Protein AF-A0A429MI81-F1 (afdb_monomer_lite)

pLDDT: mean 78.24, std 18.76, range [26.94, 96.0]

Secondary structure (DSSP, 8-state):
-----TTEEEEE-TT-S-EEEEEGGGPPP-----HHHHHHTTTS----HHHHHHHHHHHHHHGGGSS---HHHHHHHHHHTT--HHHHHHHHHHHHHH-SGGGGS-PPSS--TTS-SS-HHHHHHHHHHIIIIITSTT---HHHHHHHHHHHHHHTTPPPPPHHHHHHHHHTS-HHHHHHHT-

Organism: Acinetobacter baumannii (NCBI:txid470)

Structure (mmCIF, N/CA/C/O backbone):
data_AF-A0A429MI81-F1
#
_entry.id   AF-A0A429MI81-F1
#
loop_
_atom_site.group_PDB
_atom_site.id
_atom_site.type_symbol
_atom_site.label_atom_id
_atom_site.label_alt_id
_atom_site.label_comp_id
_atom_site.label_asym_id
_atom_site.label_entity_id
_atom_site.label_seq_id
_atom_site.pdbx_PDB_ins_code
_atom_site.Cartn_x
_atom_site.Cartn_y
_atom_site.Cartn_z
_atom_site.occupancy
_atom_site.B_iso_or_equiv
_atom_site.auth_seq_id
_atom_site.auth_comp_id
_atom_site.auth_asym_id
_atom_site.auth_atom_id
_atom_site.pdbx_PDB_model_num
ATOM 1 N N . MET A 1 1 ? -24.756 -15.085 -19.142 1.00 26.94 1 MET A N 1
ATOM 2 C CA . MET A 1 1 ? -23.355 -14.891 -19.573 1.00 26.94 1 MET A CA 1
ATOM 3 C C . MET A 1 1 ? -23.015 -13.432 -19.341 1.00 26.94 1 MET A C 1
ATOM 5 O O . MET A 1 1 ? -23.593 -12.593 -20.016 1.00 26.94 1 MET A O 1
ATOM 9 N N . ASN A 1 2 ? -22.153 -13.121 -18.372 1.00 27.75 2 ASN A N 1
ATOM 10 C CA . ASN A 1 2 ? -21.714 -11.742 -18.154 1.00 27.75 2 ASN A CA 1
ATOM 11 C C . ASN A 1 2 ? -20.560 -11.465 -19.115 1.00 27.75 2 ASN A C 1
ATOM 13 O O . ASN A 1 2 ? -19.420 -11.834 -18.846 1.00 27.75 2 ASN A O 1
ATOM 17 N N . VAL A 1 3 ? -20.877 -10.883 -20.269 1.00 34.56 3 VAL A N 1
ATOM 18 C CA . VAL A 1 3 ? -19.864 -10.386 -21.199 1.00 34.56 3 VAL A CA 1
ATOM 19 C C . VAL A 1 3 ? -19.355 -9.068 -20.626 1.00 34.56 3 VAL A C 1
ATOM 21 O O . VAL A 1 3 ? -20.057 -8.061 -20.650 1.00 34.56 3 VAL A O 1
ATOM 24 N N . LEU A 1 4 ? -18.151 -9.086 -20.058 1.00 38.06 4 LEU A N 1
ATOM 25 C CA . LEU A 1 4 ? -17.443 -7.873 -19.665 1.00 38.06 4 LEU A CA 1
ATOM 26 C C . LEU A 1 4 ? -16.891 -7.224 -20.941 1.00 38.06 4 LEU A C 1
ATOM 28 O O . LEU A 1 4 ? -15.831 -7.608 -21.431 1.00 38.06 4 LEU A O 1
ATOM 32 N N . ASN A 1 5 ? -17.635 -6.276 -21.511 1.00 47.44 5 ASN A N 1
ATOM 33 C CA . ASN A 1 5 ? -17.111 -5.377 -22.535 1.00 47.44 5 ASN A CA 1
ATOM 34 C C . ASN A 1 5 ? -16.398 -4.215 -21.831 1.00 47.44 5 ASN A C 1
ATOM 36 O O . ASN A 1 5 ? -17.018 -3.479 -21.073 1.00 47.44 5 ASN A O 1
ATOM 40 N N . ALA A 1 6 ? -15.105 -4.028 -22.098 1.00 55.50 6 ALA A N 1
ATOM 41 C CA . ALA A 1 6 ? -14.302 -2.961 -21.498 1.00 55.50 6 ALA A CA 1
ATOM 42 C C . ALA A 1 6 ? -14.776 -1.533 -21.852 1.00 55.50 6 ALA A C 1
ATOM 44 O O . ALA A 1 6 ? -14.358 -0.578 -21.203 1.00 55.50 6 ALA A O 1
ATOM 45 N N . ASN A 1 7 ? -15.632 -1.371 -22.869 1.00 57.31 7 ASN A N 1
ATOM 46 C CA . ASN A 1 7 ? -16.127 -0.066 -23.317 1.00 57.31 7 ASN A CA 1
ATOM 47 C C . ASN A 1 7 ? -17.520 0.298 -22.800 1.00 57.31 7 ASN A C 1
ATOM 49 O O . ASN A 1 7 ? -17.860 1.481 -22.816 1.00 57.31 7 ASN A O 1
ATOM 53 N N . ASP A 1 8 ? -18.316 -0.675 -22.363 1.00 51.59 8 ASP A N 1
ATOM 54 C CA . ASP A 1 8 ? -19.718 -0.452 -22.021 1.00 51.59 8 ASP A CA 1
ATOM 55 C C . ASP A 1 8 ? -19.989 -0.919 -20.593 1.00 51.59 8 ASP A C 1
ATOM 57 O O . ASP A 1 8 ? -19.757 -2.075 -20.242 1.00 51.59 8 ASP A O 1
ATOM 61 N N . ILE A 1 9 ? -20.497 -0.007 -19.768 1.00 62.84 9 ILE A N 1
ATOM 62 C CA . ILE A 1 9 ? -20.845 -0.277 -18.375 1.00 62.84 9 ILE A CA 1
ATOM 63 C C . ILE A 1 9 ? -22.360 -0.420 -18.294 1.00 62.84 9 ILE A C 1
ATOM 65 O O . ILE A 1 9 ? -23.105 0.437 -18.773 1.00 62.84 9 ILE A O 1
ATOM 69 N N . VAL A 1 10 ? -22.824 -1.507 -17.681 1.00 57.97 10 VAL A N 1
ATOM 70 C CA . VAL A 1 10 ? -24.245 -1.711 -17.392 1.00 57.97 10 VAL A CA 1
ATOM 71 C C . VAL A 1 10 ? -24.507 -1.257 -15.963 1.00 57.97 10 VAL A C 1
ATOM 73 O O . VAL A 1 10 ? -24.019 -1.866 -15.014 1.00 57.97 10 VAL A O 1
ATOM 76 N N . ILE A 1 11 ? -25.271 -0.178 -15.811 1.00 63.44 11 ILE A N 1
ATOM 77 C CA . ILE A 1 11 ? -25.664 0.372 -14.514 1.00 63.44 11 ILE A CA 1
ATOM 78 C C . ILE A 1 11 ? -27.096 -0.077 -14.232 1.00 63.44 11 ILE A C 1
ATOM 80 O O . ILE A 1 11 ? -28.027 0.307 -14.938 1.00 63.44 11 ILE A O 1
ATOM 84 N N . SER A 1 12 ? -27.286 -0.891 -13.199 1.00 52.44 12 SER A N 1
ATOM 85 C CA . SER A 1 12 ? -28.608 -1.228 -12.663 1.00 52.44 12 SER A CA 1
ATOM 86 C C . SER A 1 12 ? -28.877 -0.403 -11.409 1.00 52.44 12 SER A C 1
ATOM 88 O O . SER A 1 12 ? -28.060 -0.400 -10.487 1.00 52.44 12 SER A O 1
ATOM 90 N N . SER A 1 13 ? -30.016 0.288 -11.361 1.00 51.00 13 SER A N 1
ATOM 91 C CA . SER A 1 13 ? -30.480 0.943 -10.134 1.00 51.00 13 SER A CA 1
ATOM 92 C C . SER A 1 13 ? -30.976 -0.118 -9.145 1.00 51.00 13 SER A C 1
ATOM 94 O O . SER A 1 13 ? -31.664 -1.051 -9.542 1.00 51.00 13 SER A O 1
ATOM 96 N N . LEU A 1 14 ? -30.640 0.014 -7.858 1.00 52.97 14 LEU A N 1
ATOM 97 C CA . LEU A 1 14 ? -31.094 -0.922 -6.816 1.00 52.97 14 LEU A CA 1
ATOM 98 C C . LEU A 1 14 ? -32.623 -0.909 -6.636 1.00 52.97 14 LEU A C 1
ATOM 100 O O . LEU A 1 14 ? -33.195 -1.922 -6.243 1.00 52.97 14 LEU A O 1
ATOM 104 N N . ASP A 1 15 ? -33.276 0.197 -7.003 1.00 49.38 15 ASP A N 1
ATOM 105 C CA . ASP A 1 15 ? -34.719 0.404 -6.841 1.00 49.38 15 ASP A CA 1
ATOM 106 C C . ASP A 1 15 ? -35.508 0.166 -8.141 1.00 49.38 15 ASP A C 1
ATOM 108 O O . ASP A 1 15 ? -36.730 0.317 -8.179 1.00 49.38 15 ASP A O 1
ATOM 112 N N . SER A 1 16 ? -34.830 -0.190 -9.239 1.00 50.88 16 SER A N 1
ATOM 113 C CA . SER A 1 16 ? -35.463 -0.377 -10.544 1.00 50.88 16 SER A CA 1
ATOM 114 C C . SER A 1 16 ? -34.861 -1.545 -11.312 1.00 50.88 16 SER A C 1
ATOM 116 O O . SER A 1 16 ? -33.656 -1.637 -11.506 1.00 50.88 16 SER A O 1
ATOM 118 N N . VAL A 1 17 ? -35.726 -2.391 -11.877 1.00 57.22 17 VAL A N 1
ATOM 119 C CA . VAL A 1 17 ? -35.345 -3.505 -12.772 1.00 57.22 17 VAL A CA 1
ATOM 120 C C . VAL A 1 17 ? -34.720 -3.001 -14.089 1.00 57.22 17 VAL A C 1
ATOM 122 O O . VAL A 1 17 ? -34.269 -3.784 -14.923 1.00 57.22 17 VAL A O 1
ATOM 125 N N . ARG A 1 18 ? -34.678 -1.682 -14.314 1.00 53.69 18 ARG A N 1
ATOM 126 C CA . ARG A 1 18 ? -34.070 -1.091 -15.507 1.00 53.69 18 ARG A CA 1
ATOM 127 C C . ARG A 1 18 ? -32.552 -1.012 -15.368 1.00 53.69 18 ARG A C 1
ATOM 129 O O . ARG A 1 18 ? -32.021 -0.301 -14.518 1.00 53.69 18 ARG A O 1
ATOM 136 N N . SER A 1 19 ? -31.870 -1.693 -16.278 1.00 57.34 19 SER A N 1
ATOM 137 C CA . SER A 1 19 ? -30.447 -1.517 -16.546 1.00 57.34 19 SER A CA 1
ATOM 138 C C . SER A 1 19 ? -30.237 -0.492 -17.660 1.00 57.34 19 SER A C 1
ATOM 140 O O . SER A 1 19 ? -30.880 -0.582 -18.708 1.00 57.34 19 SER A O 1
ATOM 142 N N . LEU A 1 20 ? -29.317 0.448 -17.459 1.00 59.78 20 LEU A N 1
ATOM 143 C CA . LEU A 1 20 ? -28.868 1.392 -18.476 1.00 59.78 20 LEU A CA 1
ATOM 144 C C . LEU A 1 20 ? -27.465 0.999 -18.940 1.00 59.78 20 LEU A C 1
ATOM 146 O O . LEU A 1 20 ? -26.552 0.876 -18.125 1.00 59.78 20 LEU A O 1
ATOM 150 N N . GLN A 1 21 ? -27.293 0.808 -20.246 1.00 58.19 21 GLN A N 1
ATOM 151 C CA . GLN A 1 21 ? -25.975 0.629 -20.846 1.00 58.19 21 GLN A CA 1
ATOM 152 C C . GLN A 1 21 ? -25.422 2.003 -21.211 1.00 58.19 21 GLN A C 1
ATOM 154 O O . GLN A 1 21 ? -26.045 2.747 -21.968 1.00 58.19 21 GLN A O 1
ATOM 159 N N . VAL A 1 22 ? -24.262 2.341 -20.658 1.00 64.88 22 VAL A N 1
ATOM 160 C CA . VAL A 1 22 ? -23.572 3.601 -20.935 1.00 64.88 22 VAL A CA 1
ATOM 161 C C . VAL A 1 22 ? -22.186 3.322 -21.480 1.00 64.88 22 VAL A C 1
ATOM 163 O O . VAL A 1 22 ? -21.498 2.399 -21.039 1.00 64.88 22 VAL A O 1
ATOM 166 N N . ASN A 1 23 ? -21.765 4.142 -22.439 1.00 62.78 23 ASN A N 1
ATOM 167 C CA . ASN A 1 23 ? -20.406 4.068 -22.932 1.00 62.78 23 ASN A CA 1
ATOM 168 C C . ASN A 1 23 ? -19.452 4.681 -21.900 1.00 62.78 23 ASN A C 1
ATOM 170 O O . ASN A 1 23 ? -19.666 5.799 -21.421 1.00 62.78 23 ASN A O 1
ATOM 174 N N . ALA A 1 24 ? -18.369 3.974 -21.589 1.00 65.44 24 ALA A N 1
ATOM 175 C CA . ALA A 1 24 ? -17.391 4.413 -20.602 1.00 65.44 24 ALA A CA 1
ATOM 176 C C . ALA A 1 24 ? -16.714 5.742 -20.991 1.00 65.44 24 ALA A C 1
ATOM 178 O O . ALA A 1 24 ? -16.345 6.519 -20.115 1.00 65.44 24 ALA A O 1
ATOM 179 N N . ARG A 1 25 ? -16.593 6.051 -22.292 1.00 63.19 25 ARG A N 1
ATOM 180 C CA . ARG A 1 25 ? -15.948 7.288 -22.776 1.00 63.19 25 ARG A CA 1
ATOM 181 C C . ARG A 1 25 ? -16.820 8.532 -22.634 1.00 63.19 25 ARG A C 1
ATOM 183 O O . ARG A 1 25 ? -16.294 9.636 -22.680 1.00 63.19 25 ARG A O 1
ATOM 190 N N . SER A 1 26 ? -18.133 8.366 -22.476 1.00 62.94 26 SER A N 1
ATOM 191 C CA . SER A 1 26 ? -19.062 9.480 -22.243 1.00 62.94 26 SER A CA 1
ATOM 192 C C . SER A 1 26 ? -19.232 9.830 -20.763 1.00 62.94 26 SER A C 1
ATOM 194 O O . SER A 1 26 ? -20.004 10.728 -20.436 1.00 62.94 26 SER A O 1
ATOM 196 N N . LEU A 1 27 ? -18.544 9.123 -19.861 1.00 63.62 27 LEU A N 1
ATOM 197 C CA . LEU A 1 27 ? -18.636 9.383 -18.430 1.00 63.62 27 LEU A CA 1
ATOM 198 C C . LEU A 1 27 ? -17.839 10.635 -18.064 1.00 63.62 27 LEU A C 1
ATOM 200 O O . LEU A 1 27 ? -16.641 10.733 -18.317 1.00 63.62 27 LEU A O 1
ATOM 204 N N . THR A 1 28 ? -18.513 11.579 -17.419 1.00 53.03 28 THR A N 1
ATOM 205 C CA . THR A 1 28 ? -17.892 12.732 -16.766 1.00 53.03 28 THR A CA 1
ATOM 206 C C . THR A 1 28 ? -17.848 12.500 -15.263 1.00 53.03 28 THR A C 1
ATOM 208 O O . THR A 1 28 ? -18.760 11.889 -14.704 1.00 53.03 28 THR A O 1
ATOM 211 N N . VAL A 1 29 ? -16.818 13.018 -14.591 1.00 53.53 29 VAL A N 1
ATOM 212 C CA . VAL A 1 29 ? -16.746 12.980 -13.125 1.00 53.53 29 VAL A CA 1
ATOM 213 C C . VAL A 1 29 ? -17.948 13.732 -12.553 1.00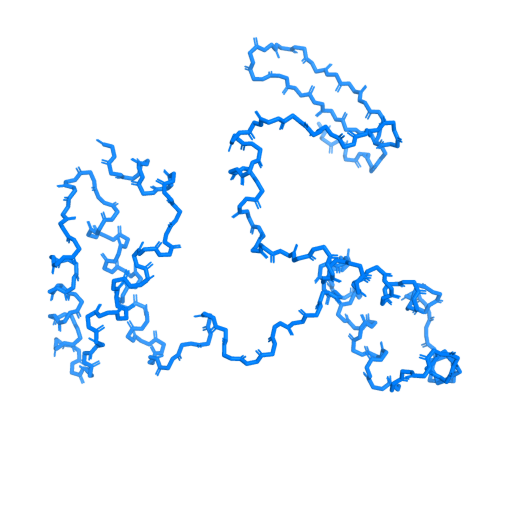 53.53 29 VAL A C 1
ATOM 215 O O . VAL A 1 29 ? -18.129 14.921 -12.813 1.00 53.53 29 VAL A O 1
ATOM 218 N N . PHE A 1 30 ? -18.786 13.032 -11.793 1.00 51.62 30 PHE A N 1
ATOM 219 C CA . PHE A 1 30 ? -19.907 13.639 -11.091 1.00 51.62 30 PHE A CA 1
ATOM 220 C C . PHE A 1 30 ? -19.424 14.162 -9.733 1.00 51.62 30 PHE A C 1
ATOM 222 O O . PHE A 1 30 ? -19.277 13.395 -8.786 1.00 51.62 30 PHE A O 1
ATOM 229 N N . ASN A 1 31 ? -19.177 15.471 -9.638 1.00 45.25 31 ASN A N 1
ATOM 230 C CA . ASN A 1 31 ? -18.820 16.157 -8.389 1.00 45.25 31 ASN A CA 1
ATOM 231 C C . ASN A 1 31 ? -20.077 16.520 -7.580 1.00 45.25 31 ASN A C 1
ATOM 233 O O . ASN A 1 31 ? -20.320 17.686 -7.279 1.00 45.25 31 ASN A O 1
ATOM 237 N N . GLY A 1 32 ? -20.926 15.536 -7.288 1.00 44.25 32 GLY A N 1
ATOM 238 C CA . GLY A 1 32 ? -22.019 15.732 -6.340 1.00 44.25 32 GLY A CA 1
ATOM 239 C C . GLY A 1 32 ? -21.487 15.670 -4.913 1.00 44.25 32 GLY A C 1
ATOM 240 O O . GLY A 1 32 ? -20.746 14.745 -4.584 1.00 44.25 32 GLY A O 1
ATOM 241 N N . GLU A 1 33 ? -21.881 16.617 -4.061 1.00 42.12 33 GLU A N 1
ATOM 242 C CA . GLU A 1 33 ? -21.671 16.552 -2.610 1.00 42.12 33 GLU A CA 1
ATOM 243 C C . GLU A 1 33 ? -22.473 15.375 -2.036 1.00 42.12 33 GLU A C 1
ATOM 245 O O . GLU A 1 33 ? -23.597 15.524 -1.562 1.00 42.12 33 GLU A O 1
ATOM 250 N N . ASN A 1 34 ? -21.945 14.159 -2.154 1.00 43.00 34 ASN A N 1
ATOM 251 C CA . ASN A 1 34 ? -22.595 12.974 -1.625 1.00 43.00 34 ASN A CA 1
ATOM 252 C C . ASN A 1 34 ? -21.593 12.174 -0.793 1.00 43.00 34 ASN A C 1
ATOM 254 O O . ASN A 1 34 ? -20.704 11.503 -1.323 1.00 43.00 34 ASN A O 1
ATOM 258 N N . THR A 1 35 ? -21.782 12.242 0.524 1.00 43.53 35 THR A N 1
ATOM 259 C CA . THR A 1 35 ? -21.028 11.538 1.573 1.00 43.53 35 THR A CA 1
ATOM 260 C C . THR A 1 35 ? -21.012 10.015 1.380 1.00 43.53 35 THR A C 1
ATOM 262 O O . THR A 1 35 ? -20.116 9.327 1.870 1.00 43.53 35 THR A O 1
ATOM 265 N N . LEU A 1 36 ? -21.951 9.459 0.601 1.00 39.09 36 LEU A N 1
ATOM 266 C CA . LEU A 1 36 ? -21.952 8.043 0.220 1.00 39.09 36 LEU A CA 1
ATOM 267 C C . LEU A 1 36 ? -20.838 7.690 -0.784 1.00 39.09 36 LEU A C 1
ATOM 269 O O . LEU A 1 36 ? -20.261 6.605 -0.697 1.00 39.09 36 LEU A O 1
ATOM 273 N N . THR A 1 37 ? -20.497 8.595 -1.705 1.00 40.47 37 THR A N 1
ATOM 274 C CA . THR A 1 37 ? -19.453 8.385 -2.730 1.00 40.47 37 THR A CA 1
ATOM 275 C C . THR A 1 37 ? -18.062 8.307 -2.105 1.00 40.47 37 THR A C 1
ATOM 277 O O . THR A 1 37 ? -17.239 7.495 -2.521 1.00 40.47 37 THR A O 1
ATOM 280 N N . GLU A 1 38 ? -17.823 9.071 -1.036 1.00 39.19 38 GLU A N 1
ATOM 281 C CA . GLU A 1 38 ? -16.606 8.960 -0.222 1.00 39.19 38 GLU A CA 1
ATOM 282 C C . GLU A 1 38 ? -16.500 7.597 0.471 1.00 39.19 38 GLU A C 1
ATOM 284 O O . GLU A 1 38 ? -15.402 7.083 0.661 1.00 39.19 38 GLU A O 1
ATOM 289 N N . SER A 1 39 ? -17.631 6.980 0.832 1.00 36.72 39 SER A N 1
ATOM 290 C CA . SER A 1 39 ? -17.664 5.693 1.537 1.00 36.72 39 SER A CA 1
ATOM 291 C C . SER A 1 39 ? -17.464 4.473 0.626 1.00 36.72 39 SER A C 1
ATOM 293 O O . SER A 1 39 ? -16.866 3.489 1.061 1.00 36.72 39 SER A O 1
ATOM 295 N N . LEU A 1 40 ? -17.903 4.545 -0.638 1.00 35.66 40 LEU A N 1
ATOM 296 C CA . LEU A 1 40 ? -17.760 3.465 -1.627 1.00 35.66 40 LEU A CA 1
ATOM 297 C C . LEU A 1 40 ? -16.341 3.374 -2.206 1.00 35.66 40 LEU A C 1
ATOM 299 O O . LEU A 1 40 ? -15.912 2.297 -2.609 1.00 35.66 40 LEU A O 1
ATOM 303 N N . ASN A 1 41 ? -15.583 4.473 -2.164 1.00 41.47 41 ASN A N 1
ATOM 304 C CA . ASN A 1 41 ? -14.176 4.514 -2.566 1.00 41.47 41 ASN A CA 1
ATOM 305 C C . ASN A 1 41 ? -13.201 4.077 -1.448 1.00 41.47 41 ASN A C 1
ATOM 307 O O . ASN A 1 41 ? -11.993 4.071 -1.658 1.00 41.47 41 ASN A O 1
ATOM 311 N N . LYS A 1 42 ? -13.691 3.644 -0.271 1.00 41.50 42 LYS A N 1
ATOM 312 C CA . LYS A 1 42 ? -12.866 3.209 0.885 1.00 41.50 42 LYS A CA 1
ATOM 313 C C . LYS A 1 42 ? -12.202 1.827 0.729 1.00 41.50 42 LYS A C 1
ATOM 315 O O . LYS A 1 42 ? -11.796 1.232 1.727 1.00 41.50 42 LYS A O 1
ATOM 320 N N . GLY A 1 43 ? -12.127 1.287 -0.488 1.00 38.72 43 GLY A N 1
ATOM 321 C CA . GLY A 1 43 ? -11.412 0.040 -0.787 1.00 38.72 43 GLY A CA 1
ATOM 322 C C . GLY A 1 43 ? -9.921 0.238 -1.068 1.00 38.72 43 GLY A C 1
ATOM 323 O O . GLY A 1 43 ? -9.137 -0.667 -0.805 1.00 38.72 43 GLY A O 1
ATOM 324 N N . ASP A 1 44 ? -9.530 1.429 -1.524 1.00 46.44 44 ASP A N 1
ATOM 325 C CA . ASP A 1 44 ? -8.143 1.789 -1.801 1.00 46.44 44 ASP A CA 1
ATOM 326 C C . ASP A 1 44 ? -7.787 3.022 -0.975 1.00 46.44 44 ASP A C 1
ATOM 328 O O . ASP A 1 44 ? -8.422 4.070 -1.057 1.00 46.44 44 ASP A O 1
ATOM 332 N N . GLN A 1 45 ? -6.790 2.876 -0.111 1.00 51.41 45 GLN A N 1
ATOM 333 C CA . GLN A 1 45 ? -6.316 3.947 0.752 1.00 51.41 45 GLN A CA 1
ATOM 334 C C . GLN A 1 45 ? -5.882 5.158 -0.078 1.00 51.41 45 GLN A C 1
ATOM 336 O O . GLN A 1 45 ? -4.826 5.102 -0.698 1.00 51.41 45 GLN A O 1
ATOM 341 N N . ASP A 1 46 ? -6.640 6.252 -0.003 1.00 60.22 46 ASP A N 1
ATOM 342 C CA . ASP A 1 46 ? -6.131 7.630 0.031 1.00 60.22 46 ASP A CA 1
ATOM 343 C C . ASP A 1 46 ? -4.944 7.881 -0.927 1.00 60.22 46 ASP A C 1
ATOM 345 O O . ASP A 1 46 ? -3.841 8.284 -0.528 1.00 60.22 46 ASP A O 1
ATOM 349 N N . ILE A 1 47 ? -5.131 7.524 -2.204 1.00 64.88 47 ILE A N 1
ATOM 350 C CA . ILE A 1 47 ? -4.155 7.803 -3.255 1.00 64.88 47 ILE A CA 1
ATOM 351 C C . ILE A 1 47 ? -4.288 9.293 -3.531 1.00 64.88 47 ILE A C 1
ATOM 353 O O . ILE A 1 47 ? -5.280 9.734 -4.108 1.00 64.88 47 ILE A O 1
ATOM 357 N N . SER A 1 48 ? -3.300 10.084 -3.105 1.00 78.25 48 SER A N 1
ATOM 358 C CA . SER A 1 48 ? -3.327 11.512 -3.410 1.00 78.25 48 SER A CA 1
ATOM 359 C C . SER A 1 48 ? -3.339 11.716 -4.925 1.00 78.25 48 SER A C 1
ATOM 361 O O . SER A 1 48 ? -2.745 10.936 -5.678 1.00 78.25 48 SER A O 1
ATOM 363 N N . ASN A 1 49 ? -3.971 12.801 -5.376 1.00 77.31 49 ASN A N 1
ATOM 364 C CA . ASN A 1 49 ? -3.952 13.179 -6.790 1.00 77.31 49 ASN A CA 1
ATOM 365 C C . ASN A 1 49 ? -2.518 13.214 -7.342 1.00 77.31 49 ASN A C 1
ATOM 367 O O . ASN A 1 49 ? -2.278 12.769 -8.457 1.00 77.31 49 ASN A O 1
ATOM 371 N N . GLU A 1 50 ? -1.546 13.657 -6.544 1.00 82.00 50 GLU A N 1
ATOM 372 C CA . GLU A 1 50 ? -0.126 13.662 -6.909 1.00 82.00 50 GLU A CA 1
ATOM 373 C C . GLU A 1 50 ? 0.412 12.245 -7.155 1.00 82.00 50 GLU A C 1
ATOM 375 O O . GLU A 1 50 ? 1.070 11.992 -8.163 1.00 82.00 50 GLU A O 1
ATOM 380 N N . ALA A 1 51 ? 0.108 11.295 -6.266 1.00 82.69 51 ALA A N 1
ATOM 381 C CA . ALA A 1 51 ? 0.532 9.906 -6.410 1.00 82.69 51 ALA A CA 1
ATOM 382 C C . ALA A 1 51 ? -0.080 9.249 -7.659 1.00 82.69 51 ALA A C 1
ATOM 384 O O . ALA A 1 51 ? 0.604 8.486 -8.349 1.00 82.69 51 ALA A O 1
ATOM 385 N N . TRP A 1 52 ? -1.331 9.591 -7.977 1.00 84.06 52 TRP A N 1
ATOM 386 C CA . TRP A 1 52 ? -2.008 9.165 -9.200 1.00 84.06 52 TRP A CA 1
ATOM 387 C C . TRP A 1 52 ? -1.361 9.755 -10.460 1.00 84.06 52 TRP A C 1
ATOM 389 O O . TRP A 1 52 ? -1.064 9.022 -11.403 1.00 84.06 52 TRP A O 1
ATOM 399 N N . GLN A 1 53 ? -1.056 11.056 -10.460 1.00 87.25 53 GLN A N 1
ATOM 400 C CA . GLN A 1 53 ? -0.358 11.703 -11.576 1.00 87.25 53 GLN A CA 1
ATOM 401 C C . GLN A 1 53 ? 1.024 11.090 -11.816 1.00 87.25 53 GLN A C 1
ATOM 403 O O . GLN A 1 53 ? 1.395 10.828 -12.959 1.00 87.25 53 GLN A O 1
ATOM 408 N N . ILE A 1 54 ? 1.766 10.770 -10.753 1.00 90.94 54 ILE A N 1
ATOM 409 C CA . ILE A 1 54 ? 3.058 10.088 -10.888 1.00 90.94 54 ILE A CA 1
ATOM 410 C C . ILE A 1 54 ? 2.879 8.690 -11.498 1.00 90.94 54 ILE A C 1
ATOM 412 O O . ILE A 1 54 ? 3.693 8.275 -12.323 1.00 90.94 54 ILE A O 1
ATOM 416 N N . ALA A 1 55 ? 1.832 7.949 -11.125 1.00 89.69 55 ALA A N 1
ATOM 417 C CA . ALA A 1 55 ? 1.549 6.643 -11.721 1.00 89.69 55 ALA A CA 1
ATOM 418 C C . ALA A 1 55 ? 1.249 6.753 -13.226 1.00 89.69 55 AL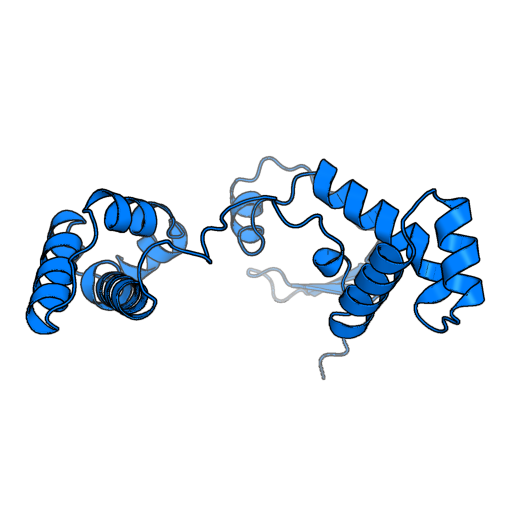A A C 1
ATOM 420 O O . ALA A 1 55 ? 1.778 5.962 -14.008 1.00 89.69 55 ALA A O 1
ATOM 421 N N . LEU A 1 56 ? 0.475 7.764 -13.638 1.00 91.56 56 LEU A N 1
ATOM 422 C CA . LEU A 1 56 ? 0.205 8.059 -15.050 1.00 91.56 56 LEU A CA 1
ATOM 423 C C . LEU A 1 56 ? 1.483 8.417 -15.816 1.00 91.56 56 LEU A C 1
ATOM 425 O O . LEU A 1 56 ? 1.729 7.869 -16.888 1.00 91.56 56 LEU A O 1
ATOM 429 N N . GLN A 1 57 ? 2.337 9.274 -15.248 1.00 94.06 57 GLN A N 1
ATOM 430 C CA . GLN A 1 57 ? 3.631 9.614 -15.848 1.00 94.06 57 GLN A CA 1
ATOM 431 C C . GLN A 1 57 ? 4.506 8.371 -16.039 1.00 94.06 57 GLN A C 1
ATOM 433 O O . GLN A 1 57 ? 5.045 8.146 -17.120 1.00 94.06 57 GLN A O 1
ATOM 438 N N . ARG A 1 58 ? 4.611 7.520 -15.011 1.00 95.56 58 ARG A N 1
ATOM 439 C CA . ARG A 1 58 ? 5.352 6.251 -15.092 1.00 95.56 58 ARG A CA 1
ATOM 440 C C . ARG A 1 58 ? 4.795 5.336 -16.169 1.00 95.56 58 ARG A C 1
ATOM 442 O O . ARG A 1 58 ? 5.575 4.726 -16.896 1.00 95.56 58 ARG A O 1
ATOM 449 N N . TYR A 1 59 ? 3.469 5.247 -16.264 1.00 94.75 59 TYR A N 1
ATOM 450 C CA . TYR A 1 59 ? 2.799 4.447 -17.277 1.00 94.75 59 TYR A CA 1
ATOM 451 C C . TYR A 1 59 ? 3.170 4.915 -18.684 1.00 94.75 59 TYR A C 1
ATOM 453 O O . TYR A 1 59 ? 3.619 4.099 -19.480 1.00 94.75 59 TYR A O 1
ATOM 461 N N . GLU A 1 60 ? 3.079 6.213 -18.973 1.00 94.56 60 GLU A N 1
ATOM 462 C CA . GLU A 1 60 ? 3.439 6.757 -20.290 1.00 94.56 60 GLU A CA 1
ATOM 463 C C . GLU A 1 60 ? 4.911 6.496 -20.655 1.00 94.56 60 GLU A C 1
ATOM 465 O O . GLU A 1 60 ? 5.225 6.164 -21.802 1.00 94.56 60 GLU A O 1
ATOM 470 N N . ILE A 1 61 ? 5.819 6.536 -19.675 1.00 95.25 61 ILE A N 1
ATOM 471 C CA . ILE A 1 61 ? 7.229 6.187 -19.896 1.00 95.25 61 ILE A CA 1
ATOM 472 C C . ILE A 1 61 ? 7.368 4.716 -20.312 1.00 95.25 61 ILE A C 1
ATOM 474 O O . ILE A 1 61 ? 8.050 4.422 -21.296 1.00 95.25 61 ILE A O 1
ATOM 478 N N . ILE A 1 62 ? 6.719 3.785 -19.607 1.00 95.38 62 ILE A N 1
ATOM 479 C CA . ILE A 1 62 ? 6.882 2.347 -19.878 1.00 95.38 62 ILE A CA 1
ATOM 480 C C . ILE A 1 62 ? 5.998 1.820 -21.008 1.00 95.38 62 ILE A C 1
ATOM 482 O O . ILE A 1 62 ? 6.301 0.761 -21.546 1.00 95.38 62 ILE A O 1
ATOM 486 N N . LYS A 1 63 ? 4.935 2.539 -21.385 1.00 93.94 63 LYS A N 1
ATOM 487 C CA . LYS A 1 63 ? 3.912 2.135 -22.361 1.00 93.94 63 LYS A CA 1
ATOM 488 C C . LYS A 1 63 ? 4.449 1.470 -23.635 1.00 93.94 63 LYS A C 1
ATOM 490 O O . LYS A 1 63 ? 3.992 0.366 -23.927 1.00 93.94 63 LYS A O 1
ATOM 495 N N . PRO A 1 64 ? 5.433 2.039 -24.364 1.00 93.81 64 PRO A N 1
ATOM 496 C CA . PRO A 1 64 ? 5.949 1.407 -25.583 1.00 93.81 64 PRO A CA 1
ATOM 497 C C . PRO A 1 64 ? 6.771 0.136 -25.325 1.00 93.81 64 PRO A C 1
ATOM 499 O O . PRO A 1 64 ? 7.072 -0.597 -26.258 1.00 93.81 64 PRO A O 1
ATOM 502 N N . LEU A 1 65 ? 7.148 -0.127 -24.072 1.00 94.38 65 LEU A N 1
ATOM 503 C CA . LEU A 1 65 ? 7.985 -1.253 -23.665 1.00 94.38 65 LEU A CA 1
ATOM 504 C C . LEU A 1 65 ? 7.181 -2.377 -22.992 1.00 94.38 65 LEU A C 1
ATOM 506 O O . LEU A 1 65 ? 7.762 -3.390 -22.606 1.00 94.38 65 LEU A O 1
ATOM 510 N N . ILE A 1 66 ? 5.865 -2.219 -22.800 1.00 92.00 66 ILE A N 1
ATOM 511 C CA . ILE A 1 66 ? 5.043 -3.185 -22.052 1.00 92.00 66 ILE A CA 1
ATOM 512 C C . ILE A 1 66 ? 5.007 -4.540 -22.762 1.00 92.00 66 ILE A C 1
ATOM 514 O O . ILE A 1 66 ? 5.331 -5.546 -22.129 1.00 92.00 66 ILE A O 1
ATOM 518 N N . GLU A 1 67 ? 4.669 -4.558 -24.054 1.00 89.25 67 GLU A N 1
ATOM 519 C CA . GLU A 1 67 ? 4.539 -5.789 -24.849 1.00 89.25 67 GLU A CA 1
ATOM 520 C C . GLU A 1 67 ? 5.899 -6.413 -25.171 1.00 89.25 67 GLU A C 1
ATOM 522 O O . GLU A 1 67 ? 6.077 -7.626 -25.065 1.00 89.25 67 GLU A O 1
ATOM 527 N N . TYR A 1 68 ? 6.882 -5.579 -25.514 1.00 91.38 68 TYR A N 1
ATOM 528 C CA . TYR A 1 68 ? 8.219 -6.021 -25.884 1.00 91.38 68 TYR A CA 1
ATOM 529 C C . TYR A 1 68 ? 9.281 -5.060 -25.352 1.00 91.38 68 TYR A C 1
ATOM 531 O O . TYR A 1 68 ? 9.206 -3.850 -25.544 1.00 91.38 68 TYR A O 1
ATOM 539 N N . SER A 1 69 ? 10.297 -5.607 -24.683 1.00 92.88 69 SER A N 1
ATOM 540 C CA . SER A 1 69 ? 11.396 -4.828 -24.108 1.00 92.88 69 SER A CA 1
ATOM 541 C C . SER A 1 69 ? 12.719 -5.567 -24.263 1.00 92.88 69 SER A C 1
ATOM 543 O O . SER A 1 69 ? 12.850 -6.689 -23.770 1.00 92.88 69 SER A O 1
ATOM 545 N N . THR A 1 70 ? 13.714 -4.915 -24.857 1.00 94.38 70 THR A N 1
ATOM 546 C CA . THR A 1 70 ? 15.118 -5.351 -24.825 1.00 94.38 70 THR A CA 1
ATOM 547 C C . THR A 1 70 ? 15.919 -4.462 -23.878 1.00 94.38 70 THR A C 1
ATOM 549 O O . THR A 1 70 ? 15.485 -3.362 -23.534 1.00 94.38 70 THR A O 1
ATOM 552 N N . THR A 1 71 ? 17.104 -4.916 -23.464 1.00 93.12 71 THR A N 1
ATOM 553 C CA . THR A 1 71 ? 18.008 -4.113 -22.625 1.00 93.12 71 THR A CA 1
ATOM 554 C C . THR A 1 71 ? 18.313 -2.755 -23.255 1.00 93.12 71 THR A C 1
ATOM 556 O O . THR A 1 71 ? 18.247 -1.748 -22.562 1.00 93.12 71 THR A O 1
ATOM 559 N N . GLU A 1 72 ? 18.566 -2.721 -24.565 1.00 94.75 72 GLU A N 1
ATOM 560 C CA . GLU A 1 72 ? 18.866 -1.496 -25.314 1.00 94.75 72 GLU A CA 1
ATOM 561 C C . GLU A 1 72 ? 17.672 -0.532 -25.364 1.00 94.75 72 GLU A C 1
ATOM 563 O O . GLU A 1 72 ? 17.822 0.648 -25.060 1.00 94.75 72 GLU A O 1
ATOM 568 N N . LEU A 1 73 ? 16.464 -1.027 -25.664 1.00 94.94 73 LEU A N 1
ATOM 569 C CA . LEU A 1 73 ? 15.257 -0.193 -25.694 1.00 94.94 73 LEU A CA 1
ATOM 570 C C . LEU A 1 73 ? 14.959 0.427 -24.325 1.00 94.94 73 LEU A C 1
ATOM 572 O O . LEU A 1 73 ? 14.599 1.600 -24.232 1.00 94.94 73 LEU A O 1
ATOM 576 N N . VAL A 1 74 ? 15.132 -0.355 -23.258 1.00 95.62 74 VAL A N 1
ATOM 577 C CA . VAL A 1 74 ? 14.948 0.119 -21.883 1.00 95.62 74 VAL A CA 1
ATOM 578 C C . VAL A 1 74 ? 16.015 1.150 -21.516 1.00 95.62 74 VAL A C 1
ATOM 580 O O . VAL A 1 74 ? 15.695 2.123 -20.843 1.00 95.62 74 VAL A O 1
ATOM 583 N N . GLU A 1 75 ? 17.262 0.967 -21.948 1.00 94.75 75 GLU A N 1
ATOM 584 C CA . GLU A 1 75 ? 18.362 1.898 -21.678 1.00 94.75 75 GLU A CA 1
ATOM 585 C C . GLU A 1 75 ? 18.190 3.228 -22.423 1.00 94.75 75 GLU A C 1
ATOM 587 O O . GLU A 1 75 ? 18.314 4.291 -21.819 1.00 94.75 75 GLU A O 1
ATOM 592 N N . ASN A 1 76 ? 17.780 3.183 -23.690 1.00 95.12 76 ASN A N 1
ATOM 593 C CA . ASN A 1 76 ? 17.459 4.380 -24.466 1.00 95.12 76 ASN A CA 1
ATOM 594 C C . ASN A 1 76 ? 16.300 5.164 -23.838 1.00 95.12 76 ASN A C 1
ATOM 596 O O . ASN A 1 76 ? 16.401 6.374 -23.647 1.00 95.12 76 ASN A O 1
ATOM 600 N N . ARG A 1 77 ? 15.225 4.470 -23.442 1.00 94.81 77 ARG A N 1
ATOM 601 C CA . ARG A 1 77 ? 14.066 5.085 -22.776 1.00 94.81 77 ARG A CA 1
ATOM 602 C C . ARG A 1 77 ? 14.416 5.639 -21.394 1.00 94.81 77 ARG A C 1
ATOM 604 O O . ARG A 1 77 ? 13.914 6.685 -21.000 1.00 94.81 77 ARG A O 1
ATOM 611 N N . ALA A 1 78 ? 15.272 4.941 -20.652 1.00 94.56 78 ALA A N 1
ATOM 612 C CA . ALA A 1 78 ? 15.798 5.396 -19.370 1.00 94.56 78 ALA A CA 1
ATOM 613 C C . ALA A 1 78 ? 16.559 6.722 -19.522 1.00 94.56 78 ALA A C 1
ATOM 615 O O . ALA A 1 78 ? 16.302 7.654 -18.764 1.00 94.56 78 ALA A O 1
ATOM 616 N N . ASN A 1 79 ? 17.416 6.833 -20.540 1.00 94.94 79 ASN A N 1
ATOM 617 C CA . ASN A 1 79 ? 18.159 8.058 -20.836 1.00 94.94 79 ASN A CA 1
ATOM 618 C C . ASN A 1 79 ? 17.247 9.198 -21.326 1.00 94.94 79 ASN A C 1
ATOM 620 O O . ASN A 1 79 ? 17.451 10.340 -20.932 1.00 94.94 79 ASN A O 1
ATOM 624 N N . GLU A 1 80 ? 16.223 8.898 -22.136 1.00 95.81 80 GLU A N 1
ATOM 625 C CA . GLU A 1 80 ? 15.252 9.888 -22.641 1.00 95.81 80 GLU A CA 1
ATOM 626 C C . GLU A 1 80 ? 14.514 10.623 -21.506 1.00 95.81 80 GLU A C 1
ATOM 628 O O . GLU A 1 80 ? 14.288 11.828 -21.594 1.00 95.81 80 GLU A O 1
ATOM 633 N N . TYR A 1 81 ? 14.162 9.910 -20.431 1.00 94.56 81 TYR A N 1
ATOM 634 C CA . TYR A 1 81 ? 13.398 10.458 -19.301 1.00 94.56 81 TYR A CA 1
ATOM 635 C C . TYR A 1 81 ? 14.232 10.691 -18.035 1.00 94.56 81 TYR A C 1
ATOM 637 O O . TYR A 1 81 ? 13.652 10.973 -16.987 1.00 94.56 81 TYR A O 1
ATOM 645 N N . ASP A 1 82 ? 15.559 10.549 -18.108 1.00 94.12 82 ASP A N 1
ATOM 646 C CA . ASP A 1 82 ? 16.470 10.644 -16.955 1.00 94.12 82 ASP A CA 1
ATOM 647 C C . ASP A 1 82 ? 16.049 9.736 -15.773 1.00 94.12 82 ASP A C 1
ATOM 649 O O . ASP A 1 82 ? 16.052 10.102 -14.596 1.00 94.12 82 ASP A O 1
ATOM 653 N N . VAL A 1 83 ? 15.629 8.506 -16.087 1.00 94.44 83 VAL A N 1
ATOM 654 C CA . VAL A 1 83 ? 15.220 7.495 -15.103 1.00 94.44 83 VAL A CA 1
ATOM 655 C C . VAL A 1 83 ? 16.239 6.367 -15.079 1.00 94.44 83 VAL A C 1
ATOM 657 O O . VAL A 1 83 ? 16.634 5.842 -16.109 1.00 94.44 83 VAL A O 1
ATOM 660 N N . ASN A 1 84 ? 16.619 5.895 -13.891 1.00 95.56 84 ASN A N 1
ATOM 661 C CA . ASN A 1 84 ? 17.520 4.749 -13.782 1.00 95.56 84 ASN A CA 1
ATOM 662 C C . ASN A 1 84 ? 16.928 3.491 -14.458 1.00 95.56 84 ASN A C 1
ATOM 664 O O . ASN A 1 84 ? 15.802 3.086 -14.156 1.00 95.56 84 ASN A O 1
ATOM 668 N N . ARG A 1 85 ? 17.726 2.805 -15.289 1.00 95.56 85 ARG A N 1
ATOM 669 C CA . ARG A 1 85 ? 17.361 1.548 -15.972 1.00 95.56 85 ARG A CA 1
ATOM 670 C C . ARG A 1 85 ? 16.719 0.508 -15.044 1.00 95.56 85 ARG A C 1
ATOM 672 O O . ARG A 1 85 ? 15.753 -0.151 -15.418 1.00 95.56 85 ARG A O 1
ATOM 679 N N . SER A 1 86 ? 17.234 0.359 -13.821 1.00 95.31 86 SER A N 1
ATOM 680 C CA . SER A 1 86 ? 16.692 -0.581 -12.824 1.00 95.31 86 SER A CA 1
ATOM 681 C C . SER A 1 86 ? 15.280 -0.205 -12.357 1.00 95.31 86 SER A C 1
ATOM 683 O O . SER A 1 86 ? 14.444 -1.083 -12.140 1.00 95.31 86 SER A O 1
ATOM 685 N N . THR A 1 87 ? 14.983 1.092 -12.265 1.00 94.94 87 THR A N 1
ATOM 686 C CA . THR A 1 87 ? 13.652 1.611 -11.938 1.00 94.94 87 THR A CA 1
ATOM 687 C C . THR A 1 87 ? 12.664 1.324 -13.065 1.00 94.94 87 THR A C 1
ATOM 689 O O . THR A 1 87 ? 11.553 0.878 -12.786 1.00 94.94 87 THR A O 1
ATOM 692 N N . LEU A 1 88 ? 13.076 1.501 -14.325 1.00 96.00 88 LEU A N 1
ATOM 693 C CA . LEU A 1 88 ? 12.236 1.180 -15.482 1.00 96.00 88 LEU A CA 1
ATOM 694 C C . LEU A 1 88 ? 11.879 -0.310 -15.527 1.00 96.00 88 LEU A C 1
ATOM 696 O O . LEU A 1 88 ? 10.712 -0.663 -15.681 1.00 96.00 88 LEU A O 1
ATOM 700 N N . TRP A 1 89 ? 12.867 -1.186 -15.316 1.00 95.88 89 TRP A N 1
ATOM 701 C CA . TRP A 1 89 ? 12.638 -2.630 -15.216 1.00 95.88 89 TRP A CA 1
ATOM 702 C C . TRP A 1 89 ? 11.678 -2.990 -14.088 1.00 95.88 89 TRP A C 1
ATOM 704 O O . TRP A 1 89 ? 10.821 -3.855 -14.260 1.00 95.88 89 TRP A O 1
ATOM 714 N N . LYS A 1 90 ? 11.795 -2.312 -12.944 1.00 94.81 90 LYS A N 1
ATOM 715 C CA . LYS A 1 90 ? 10.880 -2.503 -11.823 1.00 94.81 90 LYS A CA 1
ATOM 716 C C . LYS A 1 90 ? 9.448 -2.114 -12.189 1.00 94.81 90 LYS A C 1
ATOM 718 O O . LYS A 1 90 ? 8.546 -2.897 -11.929 1.00 94.81 90 LYS A O 1
ATOM 723 N N . TRP A 1 91 ? 9.237 -0.961 -12.823 1.00 95.88 91 TRP A N 1
ATOM 724 C CA . TRP A 1 91 ? 7.907 -0.540 -13.281 1.00 95.88 91 TRP A CA 1
ATOM 725 C C . TRP A 1 91 ? 7.324 -1.490 -14.328 1.00 95.88 91 TRP A C 1
ATOM 727 O O . TRP A 1 91 ? 6.156 -1.853 -14.229 1.00 95.88 91 TRP A O 1
ATOM 737 N N . LEU A 1 92 ? 8.136 -1.943 -15.288 1.00 95.44 92 LEU A N 1
ATOM 738 C CA . LEU A 1 92 ? 7.717 -2.933 -16.283 1.00 95.44 92 LEU A CA 1
ATOM 739 C C . LEU A 1 92 ? 7.303 -4.250 -15.634 1.00 95.44 92 LEU A C 1
ATOM 741 O O . LEU A 1 92 ? 6.269 -4.807 -15.991 1.00 95.44 92 LEU A O 1
ATOM 745 N N . LYS A 1 93 ? 8.090 -4.738 -14.672 1.00 93.12 93 LYS A N 1
ATOM 746 C CA . LYS A 1 93 ? 7.766 -5.946 -13.915 1.00 93.12 93 LYS A CA 1
ATOM 747 C C . LYS A 1 93 ? 6.463 -5.774 -13.132 1.00 93.12 93 LYS A C 1
ATOM 749 O O . LYS A 1 93 ? 5.544 -6.564 -13.321 1.00 93.12 93 LYS A O 1
ATOM 754 N N . ASP A 1 94 ? 6.379 -4.725 -12.313 1.00 87.69 94 ASP A N 1
ATOM 755 C CA . ASP A 1 94 ? 5.217 -4.434 -11.468 1.00 87.69 94 ASP A CA 1
ATOM 756 C C . ASP A 1 94 ? 3.939 -4.314 -12.329 1.00 87.69 94 ASP A C 1
ATOM 758 O O . ASP A 1 94 ? 2.892 -4.854 -11.966 1.00 87.69 94 ASP A O 1
ATOM 762 N N . TYR A 1 95 ? 4.020 -3.676 -13.503 1.00 90.50 95 TYR A N 1
ATOM 763 C CA . TYR A 1 95 ? 2.886 -3.556 -14.420 1.00 90.50 95 TYR A CA 1
ATOM 764 C C . TYR A 1 95 ? 2.530 -4.878 -15.110 1.00 90.50 95 TYR A C 1
ATOM 766 O O . TYR A 1 95 ? 1.356 -5.224 -15.158 1.00 90.50 95 TYR A O 1
ATOM 774 N N . ARG A 1 96 ? 3.502 -5.643 -15.621 1.00 89.06 96 ARG A N 1
ATOM 775 C CA . ARG A 1 96 ? 3.238 -6.920 -16.315 1.00 89.06 96 ARG A CA 1
ATOM 776 C C . ARG A 1 96 ? 2.617 -7.976 -15.402 1.00 89.06 96 ARG A C 1
ATOM 778 O O . ARG A 1 96 ? 1.791 -8.753 -15.862 1.00 89.06 96 ARG A O 1
ATOM 785 N N . GLU A 1 97 ? 2.997 -7.998 -14.126 1.00 84.81 97 GLU A N 1
ATOM 786 C CA . GLU A 1 97 ? 2.450 -8.948 -13.148 1.00 84.81 97 GLU A CA 1
ATOM 787 C C . GLU A 1 97 ? 1.011 -8.604 -12.733 1.00 84.81 97 GLU A C 1
ATOM 789 O O . GLU A 1 97 ? 0.207 -9.506 -12.515 1.00 84.81 97 GLU A O 1
ATOM 794 N N . ASN A 1 98 ? 0.673 -7.314 -12.632 1.00 76.94 98 ASN A N 1
ATOM 795 C CA . ASN A 1 98 ? -0.609 -6.862 -12.074 1.00 76.94 98 ASN A CA 1
ATOM 796 C C . ASN A 1 98 ? -1.592 -6.309 -13.121 1.00 76.94 98 ASN A C 1
ATOM 798 O O . ASN A 1 98 ? -2.758 -6.087 -12.801 1.00 76.94 98 ASN A O 1
ATOM 802 N N . ASN A 1 99 ? -1.120 -6.027 -14.339 1.00 83.19 99 ASN A N 1
ATOM 803 C CA . ASN A 1 99 ? -1.832 -5.355 -15.431 1.00 83.19 99 ASN A CA 1
ATOM 804 C C . ASN A 1 99 ? -2.638 -4.119 -14.979 1.00 83.19 99 ASN A C 1
ATOM 806 O O . ASN A 1 99 ? -3.781 -3.911 -15.386 1.00 83.19 99 ASN A O 1
ATOM 810 N N . SER A 1 100 ? -2.062 -3.320 -14.074 1.00 78.69 100 SER A N 1
ATOM 811 C CA . SER A 1 100 ? -2.769 -2.240 -13.382 1.00 78.69 100 SER A CA 1
ATOM 812 C C . SER A 1 100 ? -1.879 -1.023 -13.149 1.00 78.69 100 SER A C 1
ATOM 814 O O . SER A 1 100 ? -0.724 -1.148 -12.734 1.00 78.69 100 SER A O 1
ATOM 816 N N . LEU A 1 101 ? -2.445 0.176 -13.344 1.00 82.88 101 LEU A N 1
ATOM 817 C CA . LEU A 1 101 ? -1.793 1.448 -13.008 1.00 82.88 101 LEU A CA 1
ATOM 818 C C . LEU A 1 101 ? -1.509 1.568 -11.505 1.00 82.88 101 LEU A C 1
ATOM 820 O O . LEU A 1 101 ? -0.553 2.239 -11.118 1.00 82.88 101 LEU A O 1
ATOM 824 N N . MET A 1 102 ? -2.277 0.873 -10.660 1.00 78.62 102 MET A N 1
ATOM 825 C CA . MET A 1 102 ? -2.075 0.876 -9.208 1.00 78.62 102 MET A CA 1
ATOM 826 C C . MET A 1 102 ? -0.695 0.335 -8.821 1.00 78.62 102 MET A C 1
ATOM 828 O O . MET A 1 102 ? -0.079 0.814 -7.871 1.00 78.62 102 MET A O 1
ATOM 832 N N . ALA A 1 103 ? -0.151 -0.599 -9.607 1.00 81.88 103 ALA A N 1
ATOM 833 C CA . ALA A 1 103 ? 1.186 -1.145 -9.385 1.00 81.88 103 ALA A CA 1
ATOM 834 C C . ALA A 1 103 ? 2.300 -0.098 -9.581 1.00 81.88 103 ALA A C 1
ATOM 836 O O . ALA A 1 103 ? 3.393 -0.238 -9.032 1.00 81.88 103 ALA A O 1
ATOM 837 N N . LEU A 1 104 ? 2.015 0.978 -10.323 1.00 89.94 104 LEU A N 1
ATOM 838 C CA . LEU A 1 104 ? 2.948 2.067 -10.603 1.00 89.94 104 LEU A CA 1
ATOM 839 C C . LEU A 1 104 ? 2.852 3.215 -9.600 1.00 89.94 104 LEU A C 1
ATOM 841 O O . LEU A 1 104 ? 3.670 4.137 -9.664 1.00 89.94 104 LEU A O 1
ATOM 845 N N . ILE A 1 105 ? 1.913 3.173 -8.655 1.00 88.62 105 ILE A N 1
ATOM 846 C CA . ILE A 1 105 ? 1.783 4.206 -7.629 1.00 88.62 105 ILE A CA 1
ATOM 847 C C . ILE A 1 105 ? 3.059 4.255 -6.772 1.00 88.62 105 ILE A C 1
ATOM 849 O O . ILE A 1 105 ? 3.615 3.219 -6.384 1.00 88.62 105 ILE A O 1
ATOM 853 N N . PRO A 1 106 ? 3.589 5.454 -6.464 1.00 85.69 106 PRO A N 1
ATOM 854 C CA . PRO A 1 106 ? 4.685 5.600 -5.518 1.00 85.69 106 PRO A CA 1
ATOM 855 C C . PRO A 1 106 ? 4.347 4.954 -4.174 1.00 85.69 106 PRO A C 1
ATOM 857 O O . PRO A 1 106 ? 3.468 5.405 -3.445 1.00 85.69 106 PRO A O 1
ATOM 860 N N . LYS A 1 107 ? 5.091 3.906 -3.813 1.00 81.81 107 LYS A N 1
ATOM 861 C CA . LYS A 1 107 ? 4.974 3.299 -2.486 1.00 81.81 107 LYS A CA 1
ATOM 862 C C . LYS A 1 107 ? 5.399 4.333 -1.440 1.00 81.81 107 LYS A C 1
ATOM 864 O O . LYS A 1 107 ? 6.484 4.913 -1.564 1.00 81.81 107 LYS A O 1
ATOM 869 N N . LYS A 1 108 ? 4.559 4.557 -0.421 1.00 71.06 108 LYS A N 1
ATOM 870 C CA . LYS A 1 108 ? 4.873 5.457 0.701 1.00 71.06 108 LYS A CA 1
ATOM 871 C C . LYS A 1 108 ? 6.228 5.055 1.296 1.00 71.06 108 LYS A C 1
ATOM 873 O O . LYS A 1 108 ? 6.456 3.887 1.613 1.00 71.06 108 LYS A O 1
ATOM 878 N N . ARG A 1 109 ? 7.152 6.016 1.397 1.00 63.28 109 ARG A N 1
ATOM 879 C CA . ARG A 1 109 ? 8.455 5.800 2.042 1.00 63.28 109 ARG A CA 1
ATOM 880 C C . ARG A 1 109 ? 8.241 5.654 3.549 1.00 63.28 109 ARG A C 1
ATOM 882 O O . ARG A 1 109 ? 7.471 6.407 4.133 1.00 63.28 109 ARG A O 1
ATOM 889 N N . GLY A 1 110 ? 8.953 4.717 4.172 1.00 63.53 110 GLY A N 1
ATOM 890 C CA . GLY A 1 110 ? 8.901 4.492 5.616 1.00 63.53 110 GLY A CA 1
ATOM 891 C C . GLY A 1 110 ? 8.050 3.292 6.035 1.00 63.53 110 GLY A C 1
ATOM 892 O O . GLY A 1 110 ? 7.796 2.370 5.261 1.00 63.53 110 GLY A O 1
ATOM 893 N N . TRP A 1 111 ? 7.691 3.280 7.315 1.00 56.78 111 TRP A N 1
ATOM 894 C CA . TRP A 1 111 ? 6.991 2.182 7.976 1.00 56.78 111 TRP A CA 1
ATOM 895 C C . TRP A 1 111 ? 5.507 2.190 7.591 1.00 56.78 111 TRP A C 1
ATOM 897 O O . TRP A 1 111 ? 4.824 3.192 7.792 1.00 56.78 111 TRP A O 1
ATOM 907 N N . THR A 1 112 ? 5.006 1.095 7.022 1.00 61.44 112 THR A N 1
ATOM 908 C CA . THR A 1 112 ? 3.590 0.962 6.648 1.00 61.44 112 THR A CA 1
ATOM 909 C C . THR A 1 112 ? 2.800 0.315 7.779 1.00 61.44 112 THR A C 1
ATOM 911 O O . THR A 1 112 ? 3.354 -0.450 8.560 1.00 61.44 112 THR A O 1
ATOM 914 N N . THR A 1 113 ? 1.491 0.561 7.857 1.00 57.72 113 THR A N 1
ATOM 915 C CA . THR A 1 113 ? 0.602 -0.082 8.846 1.00 57.72 113 THR A CA 1
ATOM 916 C C . THR A 1 113 ? 0.714 -1.614 8.830 1.00 57.72 113 THR A C 1
ATOM 918 O O . THR A 1 113 ? 0.605 -2.257 9.874 1.00 57.72 113 THR A O 1
ATOM 921 N N . GLU A 1 114 ? 0.990 -2.194 7.660 1.00 59.00 114 GLU A N 1
ATOM 922 C CA . GLU A 1 114 ? 1.184 -3.636 7.470 1.00 59.00 114 GLU A CA 1
ATOM 923 C C . GLU A 1 114 ? 2.496 -4.164 8.051 1.00 59.00 114 GLU A C 1
ATOM 925 O O . GLU A 1 114 ? 2.552 -5.288 8.551 1.00 59.00 114 GLU A O 1
ATOM 930 N N . LYS A 1 115 ? 3.558 -3.357 8.031 1.00 61.00 115 LYS A N 1
ATOM 931 C CA . LYS A 1 115 ? 4.817 -3.693 8.690 1.00 61.00 115 LYS A CA 1
ATOM 932 C C . LYS A 1 115 ? 4.708 -3.155 10.102 1.00 61.00 115 LYS A C 1
ATOM 934 O O . LYS A 1 115 ? 5.005 -2.003 10.316 1.00 61.00 115 LYS A O 1
ATOM 939 N N . SER A 1 116 ? 4.207 -3.923 11.067 1.00 68.94 116 SER A N 1
ATOM 940 C CA . SER A 1 116 ? 4.103 -3.475 12.467 1.00 68.94 116 SER A CA 1
ATOM 941 C C . SER A 1 116 ? 5.348 -3.858 13.273 1.00 68.94 116 SER A C 1
ATOM 943 O O . SER A 1 116 ? 6.001 -4.844 12.955 1.00 68.94 116 SER A O 1
ATOM 945 N N . ARG A 1 117 ? 5.704 -3.085 14.319 1.00 77.38 117 ARG A N 1
ATOM 946 C CA . ARG A 1 117 ? 6.822 -3.439 15.232 1.00 77.38 117 ARG A CA 1
ATOM 947 C C . ARG A 1 117 ? 6.468 -4.621 16.133 1.00 77.38 117 ARG A C 1
ATOM 949 O O . ARG A 1 117 ? 7.344 -5.197 16.765 1.00 77.38 117 ARG A O 1
ATOM 956 N N . LEU A 1 118 ? 5.177 -4.935 16.217 1.00 82.94 118 LEU A N 1
ATOM 957 C CA . LEU A 1 118 ? 4.673 -6.090 16.935 1.00 82.94 118 LEU A CA 1
ATOM 958 C C . LEU A 1 118 ? 4.999 -7.356 16.1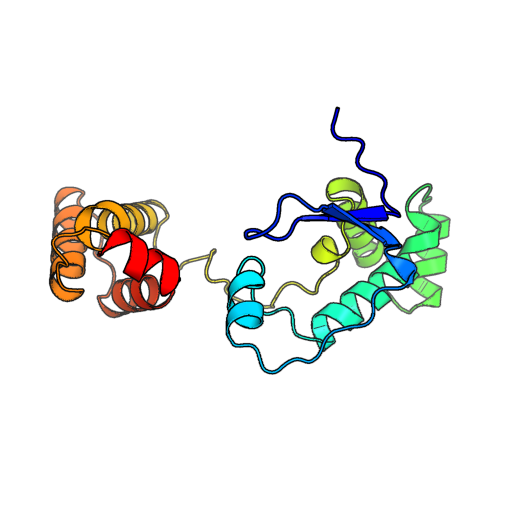54 1.00 82.94 118 LEU A C 1
ATOM 960 O O . LEU A 1 118 ? 4.873 -7.381 14.927 1.00 82.94 118 LEU A O 1
ATOM 964 N N . SER A 1 119 ? 5.351 -8.416 16.878 1.00 86.25 119 SER A N 1
ATOM 965 C CA . SER A 1 119 ? 5.542 -9.726 16.267 1.00 86.25 119 SER A CA 1
ATOM 966 C C . SER A 1 119 ? 4.274 -10.151 15.502 1.00 86.25 119 SER A C 1
ATOM 968 O O . SER A 1 119 ? 3.156 -9.745 15.864 1.00 86.25 119 SER A O 1
ATOM 970 N N . PRO A 1 120 ? 4.404 -10.969 14.442 1.00 86.00 120 PRO A N 1
ATOM 971 C CA . PRO A 1 120 ? 3.250 -11.476 13.702 1.00 86.00 120 PRO A CA 1
ATOM 972 C C . PRO A 1 120 ? 2.230 -12.173 14.612 1.00 86.00 120 PRO A C 1
ATOM 974 O O . PRO A 1 120 ? 1.028 -11.974 14.458 1.00 86.00 120 PRO A O 1
ATOM 977 N N . GLN A 1 121 ? 2.712 -12.905 15.621 1.00 88.25 121 GLN A N 1
ATOM 978 C CA . GLN A 1 121 ? 1.878 -13.609 16.592 1.00 88.25 121 GLN A CA 1
ATOM 979 C C . GLN A 1 121 ? 1.029 -12.648 17.436 1.00 88.25 121 GLN A C 1
ATOM 981 O O . GLN A 1 121 ? -0.190 -12.795 17.478 1.00 88.25 121 GLN A O 1
ATOM 986 N N . VAL A 1 122 ? 1.631 -11.607 18.025 1.00 90.06 122 VAL A N 1
ATOM 987 C CA . VAL A 1 122 ? 0.886 -10.589 18.793 1.00 90.06 122 VAL A CA 1
ATOM 988 C C . VAL A 1 122 ? -0.083 -9.824 17.889 1.00 90.06 122 VAL A C 1
ATOM 990 O O . VAL A 1 122 ? -1.198 -9.489 18.287 1.00 90.06 122 VAL A O 1
ATOM 993 N N . SER A 1 123 ? 0.304 -9.571 16.637 1.00 89.38 123 SER A N 1
ATOM 994 C CA . SER A 1 123 ? -0.591 -8.929 15.675 1.00 89.38 123 SER A CA 1
ATOM 995 C C . SER A 1 123 ? -1.814 -9.780 15.341 1.00 89.38 123 SER A C 1
ATOM 997 O O . SER A 1 123 ? -2.902 -9.218 15.213 1.00 89.38 123 SER A O 1
ATOM 999 N N . ASN A 1 124 ? -1.660 -11.100 15.258 1.00 90.69 124 ASN A N 1
ATOM 1000 C CA . ASN A 1 124 ? -2.775 -12.018 15.046 1.00 90.69 124 ASN A CA 1
ATOM 1001 C C . ASN A 1 124 ? -3.703 -12.079 16.262 1.00 90.69 124 ASN A C 1
ATOM 1003 O O . ASN A 1 124 ? -4.910 -11.959 16.078 1.00 90.69 124 ASN A O 1
ATOM 1007 N N . ILE A 1 125 ? -3.156 -12.136 17.481 1.00 92.94 125 ILE A N 1
ATOM 1008 C CA . ILE A 1 125 ? -3.953 -12.100 18.721 1.00 92.94 125 ILE A CA 1
ATOM 1009 C C . ILE A 1 125 ? -4.828 -10.843 18.768 1.00 92.94 125 ILE A C 1
ATOM 1011 O O . ILE A 1 125 ? -6.022 -10.921 19.041 1.00 92.94 125 ILE A O 1
ATOM 1015 N N . ILE A 1 126 ? -4.259 -9.677 18.442 1.00 91.50 126 ILE A N 1
ATOM 1016 C CA . ILE A 1 126 ? -5.025 -8.424 18.402 1.00 91.50 126 ILE A CA 1
ATOM 1017 C C . ILE A 1 126 ? -6.143 -8.494 17.358 1.00 91.50 126 ILE A C 1
ATOM 1019 O O . ILE A 1 126 ? -7.265 -8.091 17.649 1.00 91.50 126 ILE A O 1
ATOM 1023 N N . LYS A 1 127 ? -5.856 -8.991 16.147 1.00 91.12 127 LYS A N 1
ATOM 1024 C CA . LYS A 1 127 ? -6.872 -9.118 15.089 1.00 91.12 127 LYS A CA 1
ATOM 1025 C C . LYS A 1 127 ? -8.018 -10.037 15.514 1.00 91.12 127 LYS A C 1
ATOM 1027 O O . LYS A 1 127 ? -9.171 -9.674 15.310 1.00 91.12 127 LYS A O 1
ATOM 1032 N N . GLN A 1 128 ? -7.700 -11.179 16.121 1.00 91.56 128 GLN A N 1
ATOM 1033 C CA . GLN A 1 128 ? -8.691 -12.135 16.618 1.00 91.56 128 GLN A CA 1
ATOM 1034 C C . GLN A 1 128 ? -9.550 -11.517 17.720 1.00 91.56 128 GLN A C 1
ATOM 1036 O O . GLN A 1 128 ? -10.764 -11.473 17.587 1.00 91.56 128 GLN A O 1
ATOM 1041 N N . ALA A 1 129 ? -8.935 -10.913 18.740 1.00 92.25 129 ALA A N 1
ATOM 1042 C CA . ALA A 1 129 ? -9.680 -10.268 19.819 1.00 92.25 129 ALA A CA 1
ATOM 1043 C C . ALA A 1 129 ? -10.591 -9.132 19.319 1.00 92.25 129 ALA A C 1
ATOM 1045 O O . ALA A 1 129 ? -11.699 -8.951 19.817 1.00 92.25 129 ALA A O 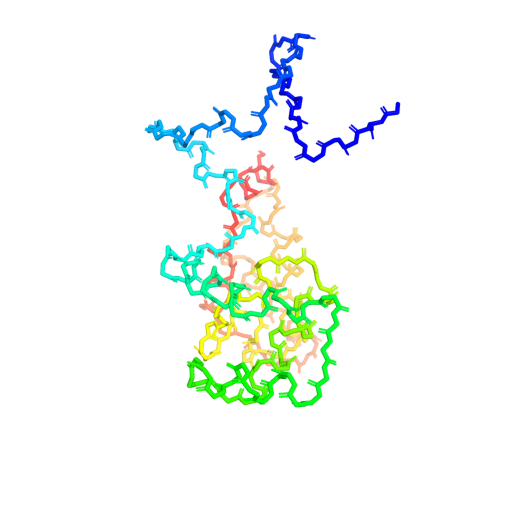1
ATOM 1046 N N . ILE A 1 130 ? -10.159 -8.358 18.318 1.00 91.62 130 ILE A N 1
ATOM 1047 C CA . ILE A 1 130 ? -11.016 -7.338 17.700 1.00 91.62 130 ILE A CA 1
ATOM 1048 C C . ILE A 1 130 ? -12.218 -7.988 17.005 1.00 91.62 130 ILE A C 1
ATOM 1050 O O . ILE A 1 130 ? -13.341 -7.518 17.169 1.00 91.62 130 ILE A O 1
ATOM 1054 N N . ASN A 1 131 ? -11.994 -9.046 16.233 1.00 89.94 131 ASN A N 1
ATOM 1055 C CA . ASN A 1 131 ? -13.053 -9.705 15.480 1.00 89.94 131 ASN A CA 1
ATOM 1056 C C . ASN A 1 131 ? -14.069 -10.416 16.385 1.00 89.94 131 ASN A C 1
ATOM 1058 O O . ASN A 1 131 ? -15.270 -10.283 16.181 1.00 89.94 131 ASN A O 1
ATOM 1062 N N . ASP A 1 132 ? -13.586 -11.136 17.391 1.00 88.38 132 ASP A N 1
ATOM 1063 C CA . ASP A 1 132 ? -14.420 -12.040 18.183 1.00 88.38 132 ASP A CA 1
ATOM 1064 C C . ASP A 1 132 ? -15.135 -11.292 19.320 1.00 88.38 132 ASP A C 1
ATOM 1066 O O . ASP A 1 132 ? -16.301 -11.557 19.634 1.00 88.38 132 ASP A O 1
ATOM 1070 N N . GLU A 1 133 ? -14.452 -10.303 19.905 1.00 88.69 133 GLU A N 1
ATOM 1071 C CA . GLU A 1 133 ? -14.959 -9.547 21.048 1.00 88.69 133 GLU A CA 1
ATOM 1072 C C . GLU A 1 133 ? -15.487 -8.180 20.621 1.00 88.69 133 GLU A C 1
ATOM 1074 O O . GLU A 1 133 ? -16.657 -7.881 20.834 1.00 88.69 133 GLU A O 1
ATOM 1079 N N . TYR A 1 134 ? -14.661 -7.321 20.011 1.00 89.12 134 TYR A N 1
ATOM 1080 C CA . TYR A 1 134 ? -15.065 -5.933 19.736 1.00 89.12 134 TYR A CA 1
ATOM 1081 C C . TYR A 1 134 ? -16.181 -5.826 18.682 1.00 89.12 134 TYR A C 1
ATOM 1083 O O . TYR A 1 134 ? -17.152 -5.085 18.881 1.00 89.12 134 TYR A O 1
ATOM 1091 N N . LEU A 1 135 ? -16.063 -6.575 17.581 1.00 88.69 135 LEU A N 1
ATOM 1092 C CA . LEU A 1 135 ? -17.034 -6.637 16.483 1.00 88.69 135 LEU A CA 1
ATOM 1093 C C . LEU A 1 135 ? -18.193 -7.597 16.798 1.00 88.69 135 LEU A C 1
ATOM 1095 O O . LEU A 1 135 ? -18.521 -8.491 16.024 1.00 88.69 135 LEU A O 1
ATOM 1099 N N . ASN A 1 136 ? -18.825 -7.390 17.951 1.00 87.25 136 ASN A N 1
ATOM 1100 C CA . ASN A 1 136 ? -19.903 -8.225 18.463 1.00 87.25 136 ASN A CA 1
ATOM 1101 C C . ASN A 1 136 ? -21.149 -7.383 18.788 1.00 87.25 136 ASN A C 1
ATOM 1103 O O . ASN A 1 136 ? -21.036 -6.272 19.320 1.00 87.25 136 ASN A O 1
ATOM 1107 N N . ALA A 1 137 ? -22.341 -7.945 18.559 1.00 85.00 137 ALA A N 1
ATOM 1108 C CA . ALA A 1 137 ? -23.638 -7.342 18.888 1.00 85.00 137 ALA A CA 1
ATOM 1109 C C . ALA A 1 137 ? -23.773 -6.960 20.376 1.00 85.00 137 ALA A C 1
ATOM 1111 O O . ALA A 1 137 ? -24.467 -6.008 20.726 1.00 85.00 137 ALA A O 1
ATOM 1112 N N . LYS A 1 138 ? -23.044 -7.642 21.274 1.00 86.12 138 LYS A N 1
ATOM 1113 C CA . LYS A 1 138 ? -22.982 -7.304 22.710 1.00 86.12 138 LYS A CA 1
ATOM 1114 C C . LYS A 1 138 ? -22.309 -5.955 23.007 1.00 86.12 138 LYS A C 1
ATOM 1116 O O . LYS A 1 138 ? -22.350 -5.506 24.149 1.00 86.12 138 LYS A O 1
ATOM 1121 N N . LYS A 1 139 ? -21.677 -5.317 22.014 1.00 85.06 139 LYS A N 1
ATOM 1122 C CA . LYS A 1 139 ? -21.012 -4.006 22.120 1.00 85.06 139 LYS A CA 1
ATOM 1123 C C . LYS A 1 139 ? -20.021 -3.888 23.295 1.00 85.06 139 LYS A C 1
ATOM 1125 O O . LYS A 1 139 ? -20.054 -2.879 24.004 1.00 85.06 139 LYS A O 1
ATOM 1130 N N . PRO A 1 140 ? -19.087 -4.836 23.505 1.00 87.62 140 PRO A N 1
ATOM 1131 C CA . PRO A 1 140 ? -18.088 -4.670 24.557 1.00 87.62 140 PRO A CA 1
ATOM 1132 C C . PRO A 1 140 ? -17.216 -3.433 24.304 1.00 87.62 140 PRO A C 1
ATOM 1134 O O . PRO A 1 140 ? -17.052 -2.973 23.169 1.00 87.62 140 PRO A O 1
ATOM 1137 N N . SER A 1 141 ? -16.693 -2.857 25.386 1.00 91.00 141 SER A N 1
ATOM 1138 C CA . SER A 1 141 ? -15.878 -1.644 25.331 1.00 91.00 141 SER A CA 1
ATOM 1139 C C . SER A 1 141 ? -14.474 -1.929 24.795 1.00 91.00 141 SER A C 1
ATOM 1141 O O . SER A 1 141 ? -13.959 -3.040 24.909 1.00 91.00 141 SER A O 1
ATOM 1143 N N . ILE A 1 142 ? -13.810 -0.889 24.281 1.00 91.81 142 ILE A N 1
ATOM 1144 C CA . ILE A 1 142 ? -12.403 -0.965 23.850 1.00 91.81 142 ILE A CA 1
ATOM 1145 C C . ILE A 1 142 ? -11.510 -1.471 24.993 1.00 91.81 142 ILE A C 1
ATOM 1147 O O . ILE A 1 142 ? -10.633 -2.305 24.774 1.00 91.81 142 ILE A O 1
ATOM 1151 N N . SER A 1 143 ? -11.757 -1.008 26.222 1.00 93.12 143 SER A N 1
ATOM 1152 C CA . SER A 1 143 ? -11.017 -1.447 27.409 1.00 93.12 143 SER A CA 1
ATOM 1153 C C . SER A 1 143 ? -11.148 -2.950 27.645 1.00 93.12 143 SER A C 1
ATOM 1155 O O . SER A 1 143 ? -10.165 -3.591 28.008 1.00 93.12 143 SER A O 1
ATOM 1157 N N . LYS A 1 144 ? -12.328 -3.531 27.381 1.00 93.00 144 LYS A N 1
ATOM 1158 C CA . LYS A 1 144 ? -12.529 -4.974 27.522 1.00 93.00 144 LYS A CA 1
ATOM 1159 C C . LYS A 1 144 ? -11.724 -5.758 26.489 1.00 93.00 144 LYS A C 1
ATOM 1161 O O . LYS A 1 144 ? -11.066 -6.731 26.840 1.00 93.00 144 LYS A O 1
ATOM 1166 N N . THR A 1 145 ? -11.706 -5.301 25.239 1.00 92.62 145 THR A N 1
ATOM 1167 C CA . THR A 1 145 ? -10.879 -5.913 24.188 1.00 92.62 145 THR A CA 1
ATOM 1168 C C . THR A 1 145 ? -9.388 -5.837 24.530 1.00 92.62 145 THR A C 1
ATOM 1170 O O . THR A 1 145 ? -8.664 -6.807 24.331 1.00 92.62 145 THR A O 1
ATOM 1173 N N . ILE A 1 146 ? -8.923 -4.717 25.096 1.00 94.50 146 ILE A N 1
ATOM 1174 C CA . ILE A 1 146 ? -7.532 -4.558 25.555 1.00 94.50 146 ILE A CA 1
ATOM 1175 C C . ILE A 1 146 ? -7.188 -5.569 26.655 1.00 94.50 146 ILE A C 1
ATOM 1177 O O . ILE A 1 146 ? -6.126 -6.190 26.601 1.00 94.50 146 ILE A O 1
ATOM 1181 N N . GLU A 1 147 ? -8.074 -5.744 27.637 1.00 94.69 147 GLU A N 1
ATOM 1182 C CA . GLU A 1 147 ? -7.897 -6.714 28.721 1.00 94.69 147 GLU A CA 1
ATOM 1183 C C . GLU A 1 147 ? -7.760 -8.141 28.172 1.00 94.69 147 GLU A C 1
ATOM 1185 O O . GLU A 1 147 ? -6.836 -8.861 28.550 1.00 94.69 147 GLU A O 1
ATOM 1190 N N . ILE A 1 148 ? -8.615 -8.517 27.218 1.00 93.25 148 ILE A N 1
ATOM 1191 C CA . ILE A 1 148 ? -8.597 -9.843 26.586 1.00 93.25 148 ILE A CA 1
ATOM 1192 C C . ILE A 1 148 ? -7.301 -10.065 25.802 1.00 93.25 148 ILE A C 1
ATOM 1194 O O . ILE A 1 148 ? -6.660 -11.101 25.961 1.00 93.25 148 ILE A O 1
ATOM 1198 N N . VAL A 1 149 ? -6.851 -9.076 25.021 1.00 94.81 149 VAL A N 1
ATOM 1199 C CA . VAL A 1 149 ? -5.561 -9.159 24.314 1.00 94.81 149 VAL A CA 1
ATOM 1200 C C . VAL A 1 149 ? -4.407 -9.373 25.295 1.00 94.81 149 VAL A C 1
ATOM 1202 O O . VAL A 1 149 ? -3.535 -10.203 25.038 1.00 94.81 149 VAL A O 1
ATOM 1205 N N . LYS A 1 150 ? -4.381 -8.638 26.414 1.00 95.00 150 LYS A N 1
ATOM 1206 C CA . LYS A 1 150 ? -3.333 -8.777 27.437 1.00 95.00 150 LYS A CA 1
ATOM 1207 C C . LYS A 1 150 ? -3.371 -10.152 28.103 1.00 95.00 150 LYS A C 1
ATOM 1209 O O . LYS A 1 150 ? -2.316 -10.767 28.261 1.00 95.00 150 LYS A O 1
ATOM 1214 N N . ALA A 1 151 ? -4.561 -10.638 28.453 1.00 93.94 151 ALA A N 1
ATOM 1215 C CA . ALA A 1 151 ? -4.748 -11.963 29.036 1.00 93.94 151 ALA A CA 1
ATOM 1216 C C . ALA A 1 151 ? -4.261 -13.066 28.085 1.00 93.94 151 ALA A C 1
ATOM 1218 O O . ALA A 1 151 ? -3.526 -13.959 28.500 1.00 93.94 151 ALA A O 1
ATOM 1219 N N . GLU A 1 152 ? -4.584 -12.956 26.797 1.00 93.94 152 GLU A N 1
ATOM 1220 C CA .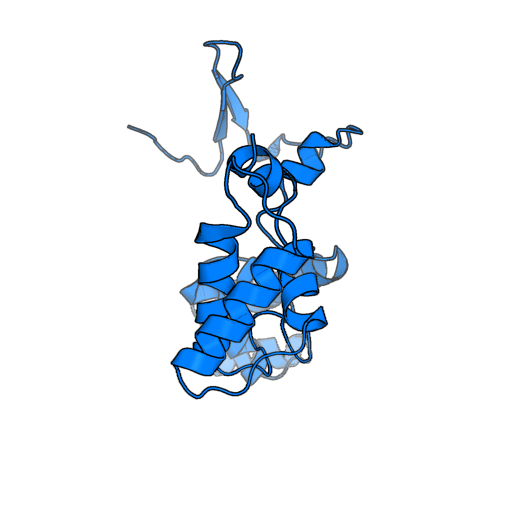 GLU A 1 152 ? -4.185 -13.933 25.785 1.00 93.94 152 GLU A CA 1
ATOM 1221 C C . GLU A 1 152 ? -2.673 -13.911 25.513 1.00 93.94 152 GLU A C 1
ATOM 1223 O O . GLU A 1 152 ? -2.038 -14.963 25.422 1.00 93.94 152 GLU A O 1
ATOM 1228 N N . CYS A 1 153 ? -2.058 -12.724 25.474 1.00 94.12 153 CYS A N 1
ATOM 1229 C CA . CYS A 1 153 ? -0.600 -12.610 25.393 1.00 94.12 153 CYS A CA 1
ATOM 1230 C C . CYS A 1 153 ? 0.076 -13.247 26.617 1.00 94.12 153 CYS A C 1
ATOM 1232 O O . CYS A 1 153 ? 1.035 -13.997 26.458 1.00 94.12 153 CYS A O 1
ATOM 1234 N N . SER A 1 154 ? -0.453 -13.012 27.823 1.00 93.44 154 SER A N 1
ATOM 1235 C CA . SER A 1 154 ? 0.072 -13.602 29.060 1.00 93.44 154 SER A CA 1
ATOM 1236 C C . SER A 1 154 ? -0.050 -15.129 29.069 1.00 93.44 154 SER A C 1
ATOM 1238 O O . SER A 1 154 ? 0.919 -15.815 29.396 1.00 93.44 154 SER A O 1
ATOM 1240 N N . ARG A 1 155 ? -1.194 -15.669 28.626 1.00 93.88 155 ARG A N 1
ATOM 1241 C CA . ARG A 1 155 ? -1.434 -17.115 28.489 1.00 93.88 155 ARG A CA 1
ATOM 1242 C C . ARG A 1 155 ? -0.417 -17.789 27.565 1.00 93.88 155 ARG A C 1
ATOM 1244 O O . ARG A 1 155 ? -0.020 -18.923 27.811 1.00 93.88 155 ARG A O 1
ATOM 1251 N N . LEU A 1 156 ? 0.002 -17.085 26.516 1.00 92.12 156 LEU A N 1
ATOM 1252 C CA . LEU A 1 156 ? 0.975 -17.552 25.527 1.00 92.12 156 LEU A CA 1
ATOM 1253 C C . LEU A 1 156 ? 2.424 -17.152 25.852 1.00 92.12 156 LEU A C 1
ATOM 1255 O O . LEU A 1 156 ? 3.303 -17.375 25.023 1.00 92.12 156 LEU A O 1
ATOM 1259 N N . GLN A 1 157 ? 2.678 -16.574 27.034 1.00 92.62 157 GLN A N 1
ATOM 1260 C CA . GLN A 1 157 ? 3.998 -16.096 27.471 1.00 92.62 157 GLN A CA 1
ATOM 1261 C C . GLN A 1 157 ? 4.647 -15.099 26.492 1.00 92.62 157 GLN A C 1
ATOM 1263 O O . GLN A 1 157 ? 5.863 -15.069 26.311 1.00 92.62 157 GLN A O 1
ATOM 1268 N N . LEU A 1 158 ? 3.824 -14.264 25.857 1.00 91.81 158 LEU A N 1
ATOM 1269 C CA . LEU A 1 158 ? 4.254 -13.204 24.951 1.00 91.81 158 LEU A CA 1
ATOM 1270 C C . LEU A 1 158 ? 4.276 -11.854 25.664 1.00 91.81 158 LEU A C 1
ATOM 1272 O O . LEU A 1 158 ? 3.453 -11.579 26.541 1.00 91.81 158 LEU A O 1
ATOM 1276 N N . GLU A 1 159 ? 5.165 -10.968 25.219 1.00 89.44 159 GLU A N 1
ATOM 1277 C CA . GLU A 1 159 ? 5.153 -9.575 25.659 1.00 89.44 159 GLU A CA 1
ATOM 1278 C C . GLU A 1 159 ? 3.870 -8.884 25.177 1.00 89.44 159 GLU A C 1
ATOM 1280 O O . GLU A 1 159 ? 3.572 -8.827 23.978 1.00 89.44 159 GLU A O 1
ATOM 1285 N N . ALA A 1 160 ? 3.092 -8.374 26.131 1.00 90.25 160 ALA A N 1
ATOM 1286 C CA . ALA A 1 160 ? 1.831 -7.727 25.829 1.00 90.25 160 ALA A CA 1
ATOM 1287 C C . ALA A 1 160 ? 2.062 -6.388 25.100 1.00 90.25 160 ALA A C 1
ATOM 1289 O O . ALA A 1 160 ? 2.906 -5.587 25.506 1.00 90.25 160 ALA A O 1
ATOM 1290 N N . PRO A 1 161 ? 1.282 -6.093 24.048 1.00 91.12 161 PRO A N 1
ATOM 1291 C CA . PRO A 1 161 ? 1.367 -4.826 23.336 1.00 91.12 161 PRO A CA 1
ATOM 1292 C C . PRO A 1 161 ? 0.902 -3.662 24.224 1.00 91.12 161 PRO A C 1
ATOM 1294 O O . PRO A 1 161 ? 0.052 -3.815 25.106 1.00 91.12 161 PRO A O 1
ATOM 1297 N N . HIS A 1 162 ? 1.393 -2.456 23.934 1.00 92.94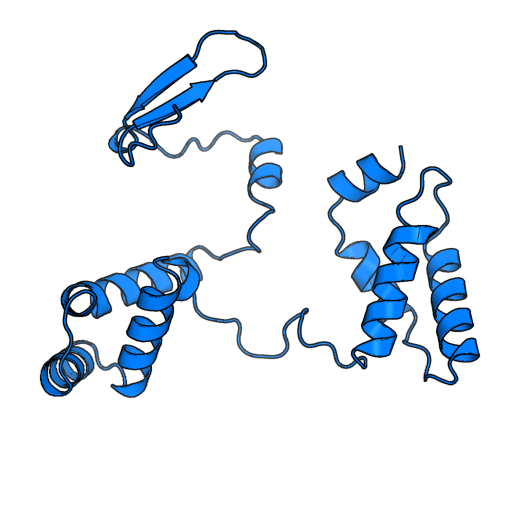 162 HIS A N 1
ATOM 1298 C CA . HIS A 1 162 ? 0.898 -1.245 24.584 1.00 92.94 162 HIS A CA 1
ATOM 1299 C C . HIS A 1 162 ? -0.582 -0.999 24.231 1.00 92.94 162 HIS A C 1
ATOM 1301 O O . HIS A 1 162 ? -0.999 -1.177 23.085 1.00 92.94 162 HIS A O 1
ATOM 1307 N N . GLU A 1 163 ? -1.378 -0.513 25.185 1.00 92.94 163 GLU A N 1
ATOM 1308 C CA . GLU A 1 163 ? -2.829 -0.311 25.015 1.00 92.94 163 GLU A CA 1
ATOM 1309 C C . GLU A 1 163 ? -3.166 0.588 23.822 1.00 92.94 163 GLU A C 1
ATOM 1311 O O . GLU A 1 163 ? -4.028 0.264 23.006 1.00 92.94 163 GLU A O 1
ATOM 1316 N N . ASN A 1 164 ? -2.422 1.688 23.662 1.00 91.06 164 ASN A N 1
ATOM 1317 C CA . ASN A 1 164 ? -2.566 2.594 22.518 1.00 91.06 164 ASN A CA 1
ATOM 1318 C C . ASN A 1 164 ? -2.355 1.895 21.164 1.00 91.06 164 ASN A C 1
ATOM 1320 O O . ASN A 1 164 ? -2.957 2.306 20.176 1.00 91.06 164 ASN A O 1
ATOM 1324 N N . SER A 1 165 ? -1.531 0.844 21.090 1.00 89.12 165 SER A N 1
ATOM 1325 C CA . SER A 1 165 ? -1.340 0.078 19.852 1.00 89.12 165 SER A CA 1
ATOM 1326 C C . SER A 1 165 ? -2.592 -0.712 19.476 1.00 89.12 165 SER A C 1
ATOM 1328 O O . SER A 1 165 ? -2.897 -0.836 18.292 1.00 89.12 165 SER A O 1
ATOM 1330 N N . ILE A 1 166 ? -3.330 -1.214 20.468 1.00 90.88 166 ILE A N 1
ATOM 1331 C CA . ILE A 1 166 ? -4.612 -1.896 20.264 1.00 90.88 166 ILE A CA 1
ATOM 1332 C C . ILE A 1 166 ? -5.688 -0.862 19.919 1.00 90.88 166 ILE A C 1
ATOM 1334 O O . ILE A 1 166 ? -6.392 -1.028 18.927 1.00 90.88 166 ILE A O 1
ATOM 1338 N N . ARG A 1 167 ? -5.765 0.242 20.679 1.00 91.94 167 ARG A N 1
ATOM 1339 C CA . ARG A 1 167 ? -6.752 1.311 20.461 1.00 91.94 167 ARG A CA 1
ATOM 1340 C C . ARG A 1 167 ? -6.676 1.873 19.040 1.00 91.94 167 ARG A C 1
ATOM 1342 O O . ARG A 1 167 ? -7.682 1.866 18.346 1.00 91.94 167 ARG A O 1
ATOM 1349 N N . ARG A 1 168 ? -5.475 2.224 18.565 1.00 89.12 168 ARG A N 1
ATOM 1350 C CA . ARG A 1 168 ? -5.264 2.712 17.190 1.00 89.12 168 ARG A CA 1
ATOM 1351 C C . ARG A 1 168 ? -5.715 1.720 16.117 1.00 89.12 168 ARG A C 1
ATOM 1353 O O . ARG A 1 168 ? -6.121 2.132 15.041 1.00 89.12 168 ARG A O 1
ATOM 1360 N N . ARG A 1 169 ? -5.617 0.412 16.378 1.00 88.25 169 ARG A N 1
ATOM 1361 C CA . ARG A 1 169 ? -6.069 -0.623 15.434 1.00 88.25 169 ARG A CA 1
ATOM 1362 C C . ARG A 1 169 ? -7.587 -0.750 15.404 1.00 88.25 169 ARG A C 1
ATOM 1364 O O . ARG A 1 169 ? -8.126 -1.020 14.342 1.00 88.25 169 ARG A O 1
ATOM 1371 N N . ILE A 1 170 ? -8.247 -0.540 16.540 1.00 88.81 170 ILE A N 1
ATOM 1372 C CA . ILE A 1 170 ? -9.709 -0.477 16.617 1.00 88.81 170 ILE A CA 1
ATOM 1373 C C . ILE A 1 170 ? -10.225 0.796 15.933 1.00 88.81 170 ILE A C 1
ATOM 1375 O O . ILE A 1 170 ? -11.155 0.724 15.144 1.00 88.81 170 ILE A O 1
ATOM 1379 N N . GLU A 1 171 ? -9.588 1.942 16.180 1.00 87.00 171 GLU A N 1
ATOM 1380 C CA . GLU A 1 171 ? -9.928 3.227 15.545 1.00 87.00 171 GLU A CA 1
ATOM 1381 C C . GLU A 1 171 ? -9.689 3.227 14.027 1.00 87.00 171 GLU A C 1
ATOM 1383 O O . GLU A 1 171 ? -10.330 3.977 13.305 1.00 87.00 171 GLU A O 1
ATOM 1388 N N . ALA A 1 172 ? -8.783 2.381 13.530 1.00 84.94 172 ALA A N 1
ATOM 1389 C CA . ALA A 1 172 ? -8.531 2.221 12.099 1.00 84.94 172 ALA A CA 1
ATOM 1390 C C . ALA A 1 172 ? -9.558 1.320 11.380 1.00 84.94 172 ALA A C 1
ATOM 1392 O O . ALA A 1 172 ? -9.439 1.118 10.170 1.00 84.94 172 ALA A O 1
ATOM 1393 N N . LEU A 1 173 ? -10.526 0.734 12.096 1.00 85.12 173 LEU A N 1
ATOM 1394 C CA . LEU A 1 173 ? -11.595 -0.056 11.484 1.00 85.12 173 LEU A CA 1
ATOM 1395 C C . LEU A 1 173 ? -12.571 0.848 10.724 1.00 85.12 173 LEU A C 1
ATOM 1397 O O . LEU A 1 173 ? -12.763 2.012 11.056 1.00 85.12 173 LEU A O 1
ATOM 1401 N N . ASN A 1 174 ? -13.231 0.294 9.709 1.00 78.00 174 ASN A N 1
ATOM 1402 C CA . ASN A 1 174 ? -14.240 1.029 8.955 1.00 78.00 174 ASN A CA 1
ATOM 1403 C C . ASN A 1 174 ? -15.528 1.191 9.787 1.00 78.00 174 ASN A C 1
ATOM 1405 O O . ASN A 1 174 ? -16.163 0.193 10.132 1.00 78.00 174 ASN A O 1
ATOM 1409 N N . ASP A 1 175 ? -15.952 2.433 10.040 1.00 80.75 175 ASP A N 1
ATOM 1410 C CA . ASP A 1 175 ? -17.156 2.772 10.823 1.00 80.75 175 ASP A CA 1
ATOM 1411 C C . ASP A 1 175 ? -18.425 2.039 10.370 1.00 80.75 175 ASP A C 1
ATOM 1413 O O . ASP A 1 175 ? -19.250 1.636 11.195 1.00 80.75 175 ASP A O 1
ATOM 1417 N N . TYR A 1 176 ? -18.585 1.819 9.061 1.00 76.88 176 TYR A N 1
ATOM 1418 C CA . TYR A 1 176 ? -19.715 1.067 8.519 1.00 76.88 176 TYR A CA 1
ATOM 1419 C C . TYR A 1 176 ? -19.650 -0.406 8.934 1.00 76.88 176 TYR A C 1
ATOM 1421 O O . TYR A 1 176 ? -20.650 -0.972 9.373 1.00 76.88 176 TYR A O 1
ATOM 1429 N N . GLN A 1 177 ? -18.469 -1.027 8.843 1.00 78.31 177 GLN A N 1
ATOM 1430 C CA . GLN A 1 177 ? -18.268 -2.416 9.266 1.00 78.31 177 GLN A CA 1
ATOM 1431 C C . GLN A 1 177 ? -18.491 -2.570 10.770 1.00 78.31 177 GLN A C 1
ATOM 1433 O O . GLN A 1 177 ? -19.151 -3.515 11.196 1.00 78.31 177 GLN A O 1
ATOM 1438 N N . VAL A 1 178 ? -17.993 -1.616 11.561 1.00 84.00 178 VAL A N 1
ATOM 1439 C CA . VAL A 1 178 ? -18.183 -1.593 13.015 1.00 84.00 178 VAL A CA 1
ATOM 1440 C C . VAL A 1 178 ? -19.665 -1.478 13.353 1.00 84.00 178 VAL A C 1
ATOM 1442 O O . VAL A 1 178 ? -20.169 -2.264 14.150 1.00 84.00 178 VAL A O 1
ATOM 1445 N N . THR A 1 179 ? -20.382 -0.547 12.721 1.00 83.75 179 THR A N 1
ATOM 1446 C CA . THR A 1 179 ? -21.819 -0.351 12.957 1.00 83.75 179 THR A CA 1
ATOM 1447 C C . THR A 1 179 ? -22.617 -1.587 12.556 1.00 83.75 179 THR A C 1
ATOM 1449 O O . THR A 1 179 ? -23.461 -2.037 13.321 1.00 83.75 179 THR A O 1
ATOM 1452 N N . LYS A 1 180 ? -22.309 -2.188 11.400 1.00 85.69 180 LYS A N 1
ATOM 1453 C CA . LYS A 1 180 ? -22.947 -3.421 10.922 1.00 85.69 180 LYS A CA 1
ATOM 1454 C C . LYS A 1 180 ? -22.739 -4.602 11.871 1.00 85.69 180 LYS A C 1
ATOM 1456 O O . LYS A 1 180 ? -23.683 -5.336 12.133 1.00 85.69 180 LYS A O 1
ATOM 1461 N N . ALA A 1 181 ? -21.517 -4.801 12.358 1.00 82.94 181 ALA A N 1
ATOM 1462 C CA . ALA A 1 181 ? -21.184 -5.922 13.239 1.00 82.94 181 ALA A CA 1
ATOM 1463 C C . ALA A 1 181 ? -21.725 -5.746 14.665 1.00 82.94 181 ALA A C 1
ATOM 1465 O O . ALA A 1 181 ? -21.946 -6.723 15.377 1.00 82.94 181 ALA A O 1
ATOM 1466 N N . ARG A 1 182 ? -21.914 -4.494 15.089 1.00 85.25 182 ARG A N 1
ATOM 1467 C CA . ARG A 1 182 ? -22.368 -4.136 16.432 1.00 85.25 182 ARG A CA 1
ATOM 1468 C C . ARG A 1 182 ? -23.836 -3.709 16.459 1.00 85.25 182 ARG A C 1
ATOM 1470 O O . ARG A 1 182 ? -24.225 -3.095 17.439 1.00 85.25 182 ARG A O 1
ATOM 1477 N N . LEU A 1 183 ? -24.633 -3.948 15.419 1.00 78.38 183 LEU A N 1
ATOM 1478 C CA . LEU A 1 183 ? -26.082 -3.688 15.432 1.00 78.38 183 LEU A CA 1
ATOM 1479 C C . LEU A 1 183 ? -26.794 -4.680 16.356 1.00 78.38 183 LEU A C 1
ATOM 1481 O O . LEU A 1 183 ? -27.552 -4.183 17.220 1.00 78.38 183 LEU A O 1
#

Foldseek 3Di:
DPDPDVQWDWDDDPVDPDTDIDGPVPDDDDPDPDPVVVVVPVPDPDCDPVLLVQLVVLCVLCVVPLVHDDLVNLVVSCVVVVHDSVVNVCSSVQCNVPVDSVSSGDDDPDDDPVNDPDDPVLVVLLVCLCVPPCLALVNDDLVVSLVSSQVVCVVVVHDGDDSVVSVVVNVPDDPVSSVVSND

Radius of gyration: 23.18 Å; chains: 1; bounding box: 54×34×55 Å

Sequence (183 aa):
MNVLNANDIVISSLDSVRSLQVNARSLTVFNGENTLTESLNKGDQDISNEAWQIALQRYEIIKPLIEYSTTELVENRANEYDVNRSTLWKWLKDYRENNSLMALIPKKRGWTTEKSRLSPQVSNIIKQAINDEYLNAKKPSISKTIEIVKAECSRLQLEAPHENSIRRRIEALNDYQVTKARL